Protein AF-A0A960W5L3-F1 (afdb_monomer_lite)

Foldseek 3Di:
DVQLCLQQNDDPVLVPDDDPVVSLVVLVCCCVVQVVVVVPVVDDPVCSQLLLVLLLVLLVQQQHFDDLVVSCVVSVHDSVVSVVSVVVCVVSQQKDWAFADDPDPVVRVVDTTGIAGLTSNNSCSSNVDSPRLVPDPCNVSSVVNVVLNVCCVVVVDNRVDHHYDDPPPPPPDD

Sequence (174 aa):
MLKEYLAFGGLPRVALAKKHQEKIELIDDIYKTYLLQDVRNFIKNQDTVQFNNLLKILSSQIGNMVNSNELSNTTQLSYTKCEEYIYLMEQMYIIKLITPFTTNKRREITKMKKLYFLDIGLRNMIYNSFNDIDIRVDNGSIFENFVFLELLKVLQKPNTIQYYRTKHKRWSGN

Secondary structure (DSSP, 8-state):
-HHHHHHH-S-HHHHH-SSHHHHHHHHHHHIIIIIIHHHHHHS-GGGHHHHHHHHHHHHHTTTSBP-HHHHHHHHT--HHHHHHHHHHHHHTTSEEEEPBP-S-HHHHHHSPPEEEES-HHHHHHHHT----GGG-TTHHHHHHHHHHHHHHHHHS-GGG--B-----------

Radius of gyration: 17.33 Å; chains: 1; bounding box: 35×40×60 Å

pLDDT: mean 89.73, std 11.72, range [39.59, 97.94]

Structure (mmCIF, N/CA/C/O backbone):
data_AF-A0A960W5L3-F1
#
_entry.id   AF-A0A960W5L3-F1
#
loop_
_atom_site.group_PDB
_atom_site.id
_atom_site.type_symbol
_atom_site.label_atom_id
_atom_site.label_alt_id
_atom_site.label_comp_id
_atom_site.label_asym_id
_atom_site.label_entity_id
_atom_site.label_seq_id
_atom_site.pdbx_PDB_ins_code
_atom_site.Cartn_x
_atom_site.Cartn_y
_atom_site.Cartn_z
_atom_site.occupancy
_atom_site.B_iso_or_equiv
_atom_site.auth_seq_id
_atom_site.auth_comp_id
_atom_site.auth_asym_id
_atom_site.auth_atom_id
_atom_site.pdbx_PDB_model_num
ATOM 1 N N . MET A 1 1 ? 11.270 -12.559 -16.253 1.00 79.69 1 MET A N 1
ATOM 2 C CA . MET A 1 1 ? 9.815 -12.748 -16.067 1.00 79.69 1 MET A CA 1
ATOM 3 C C . MET A 1 1 ? 9.370 -12.426 -14.638 1.00 79.69 1 MET A C 1
ATOM 5 O O . MET A 1 1 ? 8.796 -11.365 -14.465 1.00 79.69 1 MET A O 1
ATOM 9 N N . LEU A 1 2 ? 9.679 -13.225 -13.599 1.00 91.88 2 LEU A N 1
ATOM 10 C CA . LEU A 1 2 ? 9.222 -12.900 -12.227 1.00 91.88 2 LEU A CA 1
ATOM 11 C C . LEU A 1 2 ? 9.845 -11.614 -11.658 1.00 91.88 2 LEU A C 1
ATOM 13 O O . LEU A 1 2 ? 9.116 -10.745 -11.205 1.00 91.88 2 LEU A O 1
ATOM 17 N N . LYS A 1 3 ? 11.176 -11.458 -11.713 1.00 92.75 3 LYS A N 1
ATOM 18 C CA . LYS A 1 3 ? 11.864 -10.260 -11.183 1.00 92.75 3 LYS A CA 1
ATOM 19 C C . LYS A 1 3 ? 11.324 -8.957 -11.776 1.00 92.75 3 LYS A C 1
ATOM 21 O O . LYS A 1 3 ? 11.135 -7.978 -11.071 1.00 92.75 3 LYS A O 1
ATOM 26 N N . GLU A 1 4 ? 11.022 -8.994 -13.067 1.00 91.94 4 GLU A N 1
ATOM 27 C CA . GLU A 1 4 ? 10.441 -7.876 -13.800 1.00 91.94 4 GLU A CA 1
ATOM 28 C C . GLU A 1 4 ? 9.019 -7.558 -13.320 1.00 91.94 4 GLU A C 1
ATOM 30 O O . GLU A 1 4 ? 8.708 -6.397 -13.082 1.00 91.94 4 GLU A O 1
ATOM 35 N N . TYR A 1 5 ? 8.188 -8.575 -13.071 1.00 93.00 5 TYR A N 1
ATOM 36 C CA . TYR A 1 5 ? 6.874 -8.385 -12.450 1.00 93.00 5 TYR A CA 1
ATOM 37 C C . TYR A 1 5 ? 6.990 -7.789 -11.036 1.00 93.00 5 TYR A C 1
ATOM 39 O O . TYR A 1 5 ? 6.236 -6.890 -10.676 1.00 93.00 5 TYR A O 1
ATOM 47 N N . LEU A 1 6 ? 7.953 -8.249 -10.229 1.00 95.56 6 LEU A N 1
ATOM 48 C CA . LEU A 1 6 ? 8.192 -7.712 -8.881 1.00 95.56 6 LEU A CA 1
ATOM 49 C C . LEU A 1 6 ? 8.713 -6.262 -8.898 1.00 95.56 6 LEU A C 1
ATOM 51 O O . LEU A 1 6 ? 8.573 -5.549 -7.905 1.00 95.56 6 LEU A O 1
ATOM 55 N N . ALA A 1 7 ? 9.301 -5.813 -10.007 1.00 94.56 7 ALA A N 1
ATOM 56 C CA . ALA A 1 7 ? 9.747 -4.435 -10.182 1.00 94.56 7 ALA A CA 1
ATOM 57 C C . ALA A 1 7 ? 8.642 -3.531 -10.755 1.00 94.56 7 ALA A C 1
ATOM 59 O O . ALA A 1 7 ? 8.422 -2.437 -10.237 1.00 94.56 7 ALA A O 1
ATOM 60 N N . PHE A 1 8 ? 7.930 -3.983 -11.789 1.00 95.06 8 PHE A N 1
ATOM 61 C CA . PHE A 1 8 ? 7.062 -3.130 -12.612 1.00 95.06 8 PHE A CA 1
ATOM 62 C C . PHE A 1 8 ? 5.567 -3.474 -12.538 1.00 95.06 8 PHE A C 1
ATOM 64 O O . PHE A 1 8 ? 4.748 -2.749 -13.096 1.00 95.06 8 PHE A O 1
ATOM 71 N N . GLY A 1 9 ? 5.187 -4.545 -11.842 1.00 92.75 9 GLY A N 1
ATOM 72 C CA . GLY A 1 9 ? 3.797 -4.986 -11.740 1.00 92.75 9 GLY A CA 1
ATOM 73 C C . GLY A 1 9 ? 3.286 -5.714 -12.987 1.00 92.75 9 GLY A C 1
ATOM 74 O O . GLY A 1 9 ? 4.054 -6.183 -13.829 1.00 92.75 9 GLY A O 1
ATOM 75 N N . GLY A 1 10 ? 1.959 -5.849 -13.069 1.00 89.38 10 GLY A N 1
ATOM 76 C CA . GLY A 1 10 ? 1.274 -6.697 -14.055 1.00 89.38 10 GLY A CA 1
ATOM 77 C C . GLY A 1 10 ? 0.473 -5.952 -15.122 1.00 89.38 10 GLY A C 1
ATOM 78 O O . GLY A 1 10 ? -0.232 -6.592 -15.900 1.00 89.38 10 GLY A O 1
ATOM 79 N N . LEU A 1 11 ? 0.536 -4.619 -15.154 1.00 91.12 11 LEU A N 1
ATOM 80 C CA . LEU A 1 11 ? -0.237 -3.804 -16.092 1.00 91.12 11 LEU A CA 1
ATOM 81 C C . LEU A 1 11 ? 0.149 -4.139 -17.546 1.00 91.12 11 LEU A C 1
ATOM 83 O O . LEU A 1 11 ? 1.326 -4.013 -17.887 1.00 91.12 11 LEU A O 1
ATOM 87 N N . PRO A 1 12 ? -0.799 -4.514 -18.434 1.00 91.06 12 PRO A N 1
ATOM 88 C CA . PRO A 1 12 ? -0.468 -5.034 -19.764 1.00 91.06 12 PRO A CA 1
ATOM 89 C C . PRO A 1 12 ? 0.440 -4.111 -20.584 1.00 91.06 12 PRO A C 1
ATOM 91 O O . PRO A 1 12 ? 1.439 -4.558 -21.140 1.00 91.06 12 PRO A O 1
ATOM 94 N N . ARG 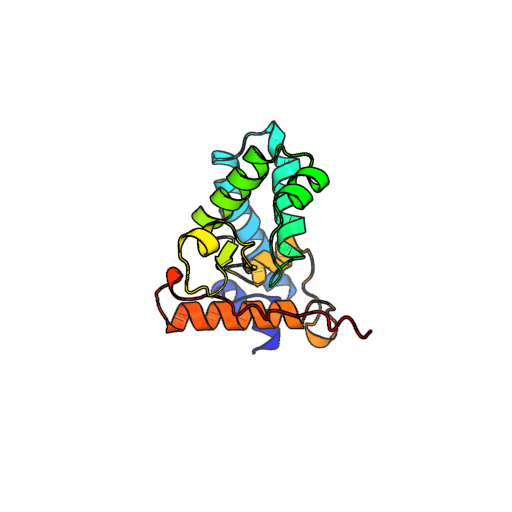A 1 13 ? 0.145 -2.804 -20.607 1.00 91.62 13 ARG A N 1
ATOM 95 C CA . ARG A 1 13 ? 0.941 -1.813 -21.352 1.00 91.62 13 ARG A CA 1
ATOM 96 C C . ARG A 1 13 ? 2.376 -1.702 -20.821 1.00 91.62 13 ARG A C 1
ATOM 98 O O . ARG A 1 13 ? 3.302 -1.557 -21.608 1.00 91.62 13 ARG A O 1
ATOM 105 N N . VAL A 1 14 ? 2.560 -1.835 -19.508 1.00 94.38 14 VAL A N 1
ATOM 106 C CA . VAL A 1 14 ? 3.874 -1.826 -18.844 1.00 94.38 14 VAL A CA 1
ATOM 107 C C . VAL A 1 14 ? 4.617 -3.141 -19.101 1.00 94.38 14 VAL A C 1
ATOM 109 O O . VAL A 1 14 ? 5.806 -3.145 -19.414 1.00 94.38 14 VAL A O 1
ATOM 112 N N . ALA A 1 15 ? 3.928 -4.278 -19.021 1.00 92.88 15 ALA A N 1
ATOM 113 C CA . ALA A 1 15 ? 4.518 -5.589 -19.278 1.00 92.88 15 ALA A CA 1
ATOM 114 C C . ALA A 1 15 ? 5.039 -5.718 -20.722 1.00 92.88 15 ALA A C 1
ATOM 116 O O . ALA A 1 15 ? 6.087 -6.320 -20.939 1.00 92.88 15 ALA A O 1
ATOM 117 N N . LEU A 1 16 ? 4.351 -5.103 -21.691 1.00 93.44 16 LEU A N 1
ATOM 118 C CA . LEU A 1 16 ? 4.719 -5.126 -23.112 1.00 93.44 16 LEU A CA 1
ATOM 119 C C . LEU A 1 16 ? 5.856 -4.161 -23.491 1.00 93.44 16 LEU A C 1
ATOM 121 O O . LEU A 1 16 ? 6.501 -4.363 -24.522 1.00 93.44 16 LEU A O 1
ATOM 125 N N . ALA A 1 17 ? 6.114 -3.126 -22.686 1.00 95.00 17 ALA A N 1
ATOM 126 C CA . ALA A 1 17 ? 7.215 -2.197 -22.927 1.00 95.00 17 ALA A CA 1
ATOM 127 C C . ALA A 1 17 ? 8.571 -2.913 -22.813 1.00 95.00 17 ALA A C 1
ATOM 129 O O . ALA A 1 17 ? 8.766 -3.776 -21.954 1.00 95.00 17 ALA A O 1
ATOM 130 N N . LYS A 1 18 ? 9.528 -2.556 -23.678 1.00 92.62 18 LYS A N 1
ATOM 131 C CA . LYS A 1 18 ? 10.820 -3.266 -23.767 1.00 92.62 18 LYS A CA 1
ATOM 132 C C . LYS A 1 18 ? 11.888 -2.671 -22.858 1.00 92.62 18 LYS A C 1
ATOM 134 O O . LYS A 1 18 ? 12.755 -3.393 -22.378 1.00 92.62 18 LYS A O 1
ATOM 139 N N . LYS A 1 19 ? 11.860 -1.352 -22.652 1.00 95.31 19 LYS A N 1
ATOM 140 C CA . LYS A 1 19 ? 12.871 -0.632 -21.868 1.00 95.31 19 LYS A CA 1
ATOM 141 C C . LYS A 1 19 ? 12.344 -0.345 -20.467 1.00 95.31 19 LYS A C 1
ATOM 143 O O . LYS A 1 19 ? 11.199 0.060 -20.313 1.00 95.31 19 LYS A O 1
ATOM 148 N N . HIS A 1 20 ? 13.195 -0.481 -19.451 1.00 94.25 20 HIS A N 1
ATOM 149 C CA . HIS A 1 20 ? 12.820 -0.156 -18.068 1.00 94.25 20 HIS A CA 1
ATOM 150 C C . HIS A 1 20 ? 12.356 1.297 -17.923 1.00 94.25 20 HIS A C 1
ATOM 152 O O . HIS A 1 20 ? 11.362 1.551 -17.258 1.00 94.25 20 HIS A O 1
ATOM 158 N N . GLN A 1 21 ? 13.022 2.234 -18.600 1.00 95.81 21 GLN A N 1
ATOM 159 C CA . GLN A 1 21 ? 12.646 3.647 -18.564 1.00 95.81 21 GLN A CA 1
ATOM 160 C C . GLN A 1 21 ? 11.215 3.884 -19.075 1.00 95.81 21 GLN A C 1
ATOM 162 O O . GLN A 1 21 ? 10.429 4.556 -18.421 1.00 95.81 21 GLN A O 1
ATOM 167 N N . GLU A 1 22 ? 10.849 3.241 -20.186 1.00 96.38 22 GLU A N 1
ATOM 168 C CA . GLU A 1 22 ? 9.494 3.299 -20.746 1.00 96.38 22 G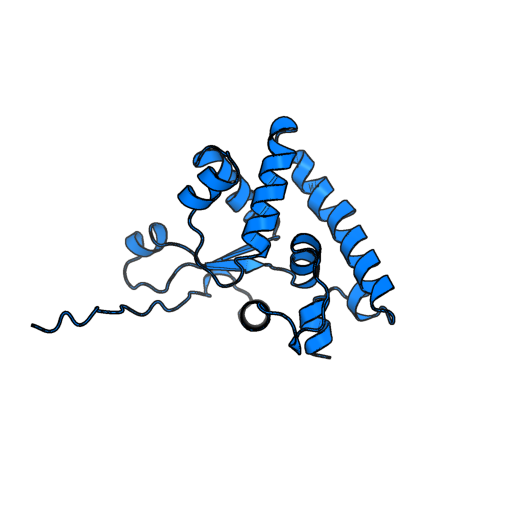LU A CA 1
ATOM 169 C C . GLU A 1 22 ? 8.461 2.694 -19.780 1.00 96.38 22 GLU A C 1
ATOM 171 O O . GLU A 1 22 ? 7.376 3.239 -19.606 1.00 96.38 22 GLU A O 1
ATOM 176 N N . LYS A 1 23 ? 8.799 1.594 -19.089 1.00 96.75 23 LYS A N 1
ATOM 177 C CA . LYS A 1 23 ? 7.934 1.013 -18.044 1.00 96.75 23 LYS A CA 1
ATOM 178 C C . LYS A 1 23 ? 7.679 2.003 -16.909 1.00 96.75 23 LYS A C 1
ATOM 180 O O . LYS A 1 23 ? 6.540 2.142 -16.481 1.00 96.75 23 LYS A O 1
ATOM 185 N N . ILE A 1 24 ? 8.728 2.672 -16.430 1.00 96.69 24 ILE A N 1
ATOM 186 C CA . ILE A 1 24 ? 8.645 3.661 -15.347 1.00 96.69 24 ILE A CA 1
ATOM 187 C C . ILE A 1 24 ? 7.760 4.835 -15.771 1.00 96.69 24 ILE A C 1
ATOM 189 O O . ILE A 1 24 ? 6.854 5.194 -15.027 1.00 96.69 24 ILE A O 1
ATOM 193 N N . GLU A 1 25 ? 7.964 5.378 -16.971 1.00 96.81 25 GLU A N 1
ATOM 194 C CA . GLU A 1 25 ? 7.148 6.469 -17.527 1.00 96.81 25 GLU A CA 1
ATOM 195 C C . GLU A 1 25 ? 5.671 6.079 -17.632 1.00 96.81 25 GLU A C 1
ATOM 197 O O . GLU A 1 25 ? 4.799 6.810 -17.172 1.00 96.81 25 GLU A O 1
ATOM 202 N N . LEU A 1 26 ? 5.378 4.877 -18.137 1.00 96.50 26 LEU A N 1
ATOM 203 C CA . LEU A 1 26 ? 4.007 4.374 -18.218 1.00 96.50 26 LEU A CA 1
ATOM 204 C C . LEU A 1 26 ? 3.348 4.222 -16.843 1.00 96.50 26 LEU A C 1
ATOM 206 O O . LEU A 1 26 ? 2.164 4.521 -16.695 1.00 96.50 26 LEU A O 1
ATOM 210 N N . ILE A 1 27 ? 4.082 3.737 -15.839 1.00 96.56 27 ILE A N 1
ATOM 211 C CA . ILE A 1 27 ? 3.565 3.630 -14.469 1.00 96.56 27 ILE A CA 1
ATOM 212 C C . ILE A 1 27 ? 3.336 5.028 -13.876 1.00 96.56 27 ILE A C 1
ATOM 214 O O . ILE A 1 27 ? 2.342 5.227 -13.180 1.00 96.56 27 ILE A O 1
ATOM 218 N N . ASP A 1 28 ? 4.225 5.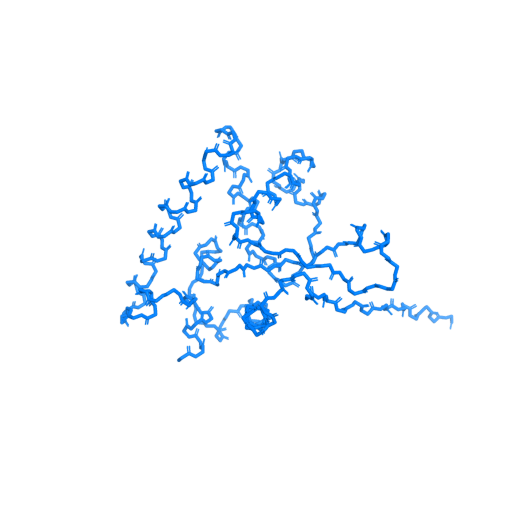987 -14.143 1.00 95.75 28 ASP A N 1
ATOM 219 C CA . ASP A 1 28 ? 4.128 7.361 -13.636 1.00 95.75 28 ASP A CA 1
ATOM 220 C C . ASP A 1 28 ? 2.913 8.081 -14.230 1.00 95.75 28 ASP A C 1
ATOM 222 O O . ASP A 1 28 ? 2.143 8.703 -13.498 1.00 95.75 28 ASP A O 1
ATOM 226 N N . ASP A 1 29 ? 2.673 7.910 -15.531 1.00 94.38 29 ASP A N 1
ATOM 227 C CA . ASP A 1 29 ? 1.468 8.398 -16.202 1.00 94.38 29 ASP A CA 1
ATOM 228 C C . ASP A 1 29 ? 0.204 7.814 -15.558 1.00 94.38 29 ASP A C 1
ATOM 230 O O . ASP A 1 29 ? -0.716 8.551 -15.207 1.00 94.38 29 ASP A O 1
ATOM 234 N N . ILE A 1 30 ? 0.164 6.497 -15.324 1.00 92.31 30 ILE A N 1
ATOM 235 C CA . ILE A 1 30 ? -0.981 5.847 -14.666 1.00 92.31 30 ILE A CA 1
ATOM 236 C C . ILE A 1 30 ? -1.162 6.389 -13.244 1.00 92.31 30 ILE A C 1
ATOM 238 O O . ILE A 1 30 ? -2.275 6.730 -12.845 1.00 92.31 30 ILE A O 1
ATOM 242 N N . TYR A 1 31 ? -0.080 6.524 -12.480 1.00 91.50 31 TYR A N 1
ATOM 243 C CA . TYR A 1 31 ? -0.115 7.089 -11.135 1.00 91.50 31 TYR A CA 1
ATOM 244 C C . TYR A 1 31 ? -0.658 8.529 -11.126 1.00 91.50 31 TYR A C 1
ATOM 246 O O . TYR A 1 31 ? -1.512 8.865 -10.303 1.00 91.50 31 TYR A O 1
ATOM 254 N N . LYS A 1 32 ? -0.224 9.381 -12.060 1.00 90.62 32 LYS A N 1
ATOM 255 C CA . LYS A 1 32 ? -0.660 10.782 -12.148 1.00 90.62 32 LYS A CA 1
ATOM 256 C C . LYS A 1 32 ? -2.096 10.931 -12.643 1.00 90.62 32 LYS A C 1
ATOM 258 O O . LYS A 1 32 ? -2.853 11.705 -12.059 1.00 90.62 32 LYS A O 1
ATOM 263 N N . THR A 1 33 ? -2.460 10.222 -13.708 1.00 86.69 33 THR A N 1
ATOM 264 C CA . THR A 1 33 ? -3.749 10.391 -14.392 1.00 86.69 33 THR A CA 1
ATOM 265 C C . THR A 1 33 ? -4.884 9.650 -13.700 1.00 86.69 33 THR A C 1
ATOM 267 O O . THR A 1 33 ? -5.995 10.158 -13.674 1.00 86.69 33 THR A O 1
ATOM 270 N N . TYR A 1 34 ? -4.629 8.470 -13.136 1.00 79.38 34 TYR A N 1
ATOM 271 C CA . TYR A 1 34 ? -5.665 7.699 -12.450 1.00 79.38 34 TYR A CA 1
ATOM 272 C C . TYR A 1 34 ? -5.653 8.006 -10.954 1.00 79.38 34 TYR A C 1
ATOM 274 O O . TYR A 1 34 ? -6.598 8.560 -10.405 1.00 79.38 34 TYR A O 1
ATOM 282 N N . LEU A 1 35 ? -4.536 7.722 -10.283 1.00 82.00 35 LEU A N 1
ATOM 283 C CA . LEU A 1 35 ? -4.520 7.706 -8.824 1.00 82.00 35 LEU A CA 1
ATOM 284 C C . LEU A 1 35 ? -4.553 9.114 -8.220 1.00 82.00 35 LEU A C 1
ATOM 286 O O . LEU A 1 35 ? -5.409 9.408 -7.392 1.00 82.00 35 LEU A O 1
ATOM 290 N N . LEU A 1 36 ? -3.651 10.006 -8.638 1.00 84.69 36 LEU A N 1
ATOM 291 C CA . LEU A 1 36 ? -3.606 11.360 -8.079 1.00 84.69 36 LEU A CA 1
ATOM 292 C C . LEU A 1 36 ? -4.821 12.200 -8.470 1.00 84.69 36 LEU A C 1
ATOM 294 O O . LEU A 1 36 ? -5.290 12.998 -7.657 1.00 84.69 36 LEU A O 1
ATOM 298 N N . GLN A 1 37 ? -5.318 12.052 -9.696 1.00 85.62 37 GLN A N 1
ATOM 299 C CA . GLN A 1 37 ? -6.483 12.802 -10.152 1.00 85.62 37 GLN A CA 1
ATOM 300 C C . GLN A 1 37 ? -7.756 12.362 -9.426 1.00 85.62 37 GLN A C 1
ATOM 302 O O . GLN A 1 37 ? -8.488 13.225 -8.943 1.00 85.62 37 GLN A O 1
ATOM 307 N N . ASP A 1 38 ? -7.984 11.055 -9.277 1.00 84.31 38 ASP A N 1
ATOM 308 C CA . ASP A 1 38 ? -9.169 10.558 -8.581 1.00 84.31 38 ASP A CA 1
ATOM 309 C C . ASP A 1 38 ? -9.124 10.911 -7.094 1.00 84.31 38 ASP A C 1
ATOM 311 O O . ASP A 1 38 ? -10.110 11.408 -6.551 1.00 84.31 38 ASP A O 1
ATOM 315 N N . VAL A 1 39 ? -7.965 10.749 -6.440 1.00 86.62 39 VAL A N 1
ATOM 316 C CA . VAL A 1 39 ? -7.801 11.048 -5.008 1.00 86.62 39 VAL A CA 1
ATOM 317 C C . VAL A 1 39 ? -8.142 12.508 -4.716 1.00 86.62 39 VAL A C 1
ATOM 319 O O . VAL A 1 39 ? -8.818 12.784 -3.726 1.00 86.62 39 VAL A O 1
ATOM 322 N N . ARG A 1 40 ? -7.711 13.445 -5.575 1.00 86.44 40 ARG A N 1
ATOM 323 C CA . ARG A 1 40 ? -7.948 14.892 -5.405 1.00 86.44 40 ARG A CA 1
ATOM 324 C C . ARG A 1 40 ? -9.423 15.258 -5.270 1.00 86.44 40 ARG A C 1
ATOM 326 O O . ARG A 1 40 ? -9.719 16.255 -4.625 1.00 86.44 40 ARG A O 1
ATOM 333 N N . ASN A 1 41 ? -10.330 14.462 -5.831 1.00 86.88 41 ASN A N 1
ATOM 334 C CA . ASN A 1 41 ? -11.767 14.702 -5.706 1.00 86.88 41 ASN A CA 1
ATOM 335 C C . ASN A 1 41 ? -12.317 14.326 -4.319 1.00 86.88 41 ASN A C 1
ATOM 337 O O . ASN A 1 41 ? -13.372 14.820 -3.928 1.00 86.88 41 ASN A O 1
ATOM 341 N N . PHE A 1 42 ? -11.614 13.469 -3.574 1.00 87.25 42 PHE A N 1
ATOM 342 C CA . PHE A 1 42 ? -12.041 12.959 -2.268 1.00 87.25 42 PHE A CA 1
ATOM 343 C C . PHE A 1 42 ? -11.264 13.559 -1.093 1.00 87.25 42 PHE A C 1
ATOM 345 O O . PHE A 1 42 ? -11.757 13.547 0.034 1.00 87.25 42 PHE A O 1
ATOM 352 N N . ILE A 1 43 ? -10.063 14.094 -1.329 1.00 90.06 43 ILE A N 1
ATOM 353 C CA . ILE A 1 43 ? -9.253 14.727 -0.284 1.00 90.06 43 ILE A CA 1
ATOM 354 C C . ILE A 1 43 ? -9.456 16.240 -0.255 1.00 90.06 43 ILE A C 1
ATOM 356 O O . ILE A 1 43 ? -9.622 16.901 -1.278 1.00 90.06 43 ILE A O 1
ATOM 360 N N . LYS A 1 44 ? -9.378 16.830 0.939 1.00 85.94 44 LYS A N 1
ATOM 361 C CA . LYS A 1 44 ? -9.352 18.291 1.067 1.00 85.94 44 LYS A CA 1
ATOM 362 C C . LYS A 1 44 ? -8.011 18.809 0.559 1.00 85.94 44 LYS A C 1
ATOM 364 O O . LYS A 1 44 ? -6.973 18.295 0.965 1.00 85.94 44 LYS A O 1
ATOM 369 N N . ASN A 1 45 ? -8.016 19.886 -0.228 1.00 85.75 45 ASN A N 1
ATOM 370 C CA . ASN A 1 45 ? -6.791 20.479 -0.789 1.00 85.75 45 ASN A CA 1
ATOM 371 C C . ASN A 1 45 ? -5.683 20.693 0.260 1.00 85.75 45 ASN A C 1
ATOM 373 O O . ASN A 1 45 ? -4.523 20.369 0.009 1.00 85.75 45 ASN A O 1
ATOM 377 N N . GLN A 1 46 ? -6.049 21.166 1.454 1.00 87.94 46 GLN A N 1
ATOM 378 C CA . GLN A 1 46 ? -5.132 21.412 2.575 1.00 87.94 46 GLN A CA 1
ATOM 379 C C . GLN A 1 46 ? -4.460 20.153 3.154 1.00 87.94 46 GLN A C 1
ATOM 381 O O . GLN A 1 46 ? -3.436 20.274 3.817 1.00 87.94 46 GLN A O 1
ATOM 386 N N . ASP A 1 47 ? -5.024 18.966 2.914 1.00 91.44 47 ASP A N 1
ATOM 387 C CA . ASP A 1 47 ? -4.531 17.691 3.444 1.00 91.44 47 ASP A CA 1
ATOM 388 C C . ASP A 1 47 ? -3.696 16.905 2.406 1.00 91.44 47 ASP A C 1
ATOM 390 O O . ASP A 1 47 ? -3.219 15.806 2.692 1.00 91.44 47 ASP A O 1
ATOM 394 N N . THR A 1 48 ? -3.503 17.446 1.195 1.00 91.88 48 THR A N 1
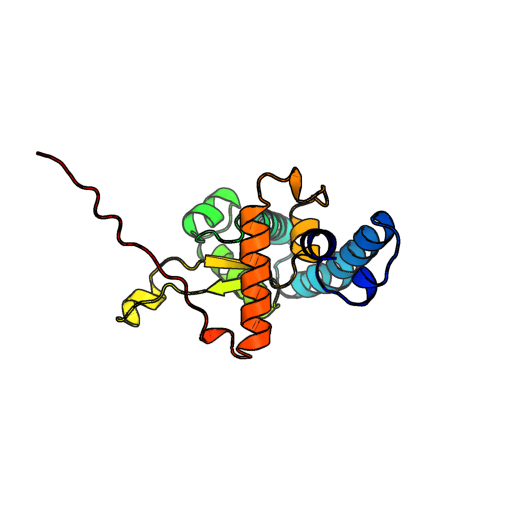ATOM 395 C CA . THR A 1 48 ? -2.821 16.760 0.077 1.00 91.88 48 THR A CA 1
ATOM 396 C C . THR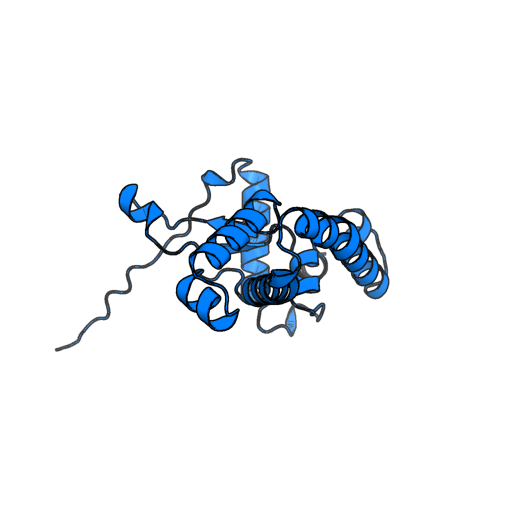 A 1 48 ? -1.417 16.291 0.434 1.00 91.88 48 THR A C 1
ATOM 398 O O . THR A 1 48 ? -1.021 15.175 0.100 1.00 91.88 48 THR A O 1
ATOM 401 N N . VAL A 1 49 ? -0.654 17.127 1.138 1.00 93.56 49 VAL A N 1
ATOM 402 C CA . VAL A 1 49 ? 0.717 16.791 1.542 1.00 93.56 49 VAL A CA 1
ATOM 403 C C . VAL A 1 49 ? 0.708 15.624 2.530 1.00 93.56 49 VAL A C 1
ATOM 405 O O . VAL A 1 49 ? 1.461 14.666 2.373 1.00 93.56 49 VAL A O 1
ATOM 408 N N . GLN A 1 50 ? -0.181 15.670 3.519 1.00 96.12 50 GLN A N 1
ATOM 409 C CA . GLN A 1 50 ? -0.308 14.655 4.556 1.00 96.12 50 GLN A CA 1
ATOM 410 C C . GLN A 1 50 ? -0.817 13.328 3.986 1.00 96.12 50 GLN A C 1
ATOM 412 O O . GLN A 1 50 ? -0.310 12.275 4.368 1.00 96.12 50 GLN A O 1
ATOM 417 N N . PHE A 1 51 ? -1.757 13.366 3.036 1.00 95.44 51 PHE A N 1
ATOM 418 C CA . PHE A 1 51 ? -2.207 12.180 2.306 1.00 95.44 51 PHE A CA 1
ATOM 419 C C . PHE A 1 51 ? -1.056 11.532 1.529 1.00 95.44 51 PHE A C 1
ATOM 421 O O . PHE A 1 51 ? -0.834 10.327 1.642 1.00 95.44 51 PHE A O 1
ATOM 428 N N . ASN A 1 52 ? -0.278 12.323 0.784 1.00 94.06 52 ASN A N 1
ATOM 429 C CA . ASN A 1 52 ? 0.869 11.808 0.033 1.00 94.06 52 ASN A CA 1
ATOM 430 C C . ASN A 1 52 ? 1.936 11.212 0.963 1.00 94.06 52 ASN A C 1
ATOM 432 O O . ASN A 1 52 ? 2.499 10.159 0.663 1.00 94.06 52 ASN A O 1
ATOM 436 N N . ASN A 1 53 ? 2.182 11.838 2.118 1.00 96.25 53 ASN A N 1
ATOM 437 C CA . ASN A 1 53 ? 3.079 11.299 3.140 1.00 96.25 53 ASN A CA 1
ATOM 438 C C . ASN A 1 53 ? 2.561 9.970 3.703 1.00 96.25 53 ASN A C 1
ATOM 440 O O . ASN A 1 53 ? 3.338 9.025 3.835 1.00 96.25 53 ASN A O 1
ATOM 444 N N . LEU A 1 54 ? 1.259 9.872 3.982 1.00 97.56 54 LEU A N 1
ATOM 445 C CA . LEU A 1 54 ? 0.619 8.635 4.429 1.00 97.56 54 LEU A CA 1
ATOM 446 C C . LEU A 1 54 ? 0.785 7.523 3.390 1.00 97.56 54 LEU A C 1
ATOM 448 O O . LEU A 1 54 ? 1.255 6.439 3.726 1.00 97.56 54 LEU A O 1
ATOM 452 N N . LEU A 1 55 ? 0.479 7.807 2.122 1.00 96.25 55 LEU A N 1
ATOM 453 C CA . LEU A 1 55 ? 0.625 6.862 1.015 1.00 96.25 55 LEU A CA 1
ATOM 454 C C . LEU A 1 55 ? 2.079 6.383 0.867 1.00 96.25 55 LEU A C 1
ATOM 456 O O . LEU A 1 55 ? 2.334 5.188 0.701 1.00 96.25 55 LEU A O 1
ATOM 460 N N . LYS A 1 56 ? 3.044 7.301 1.000 1.00 96.81 56 LYS A N 1
ATOM 461 C CA . LYS A 1 56 ? 4.476 6.986 0.967 1.00 96.81 56 LYS A CA 1
ATOM 462 C C . LYS A 1 56 ? 4.896 6.090 2.132 1.00 96.81 56 LYS A C 1
ATOM 464 O O . LYS A 1 56 ? 5.584 5.096 1.903 1.00 96.81 56 LYS A O 1
ATOM 469 N N . ILE A 1 57 ? 4.463 6.381 3.359 1.00 97.81 57 ILE A N 1
ATOM 470 C CA . ILE A 1 57 ? 4.771 5.540 4.527 1.00 97.81 57 ILE A CA 1
ATOM 471 C C . ILE A 1 57 ? 4.161 4.146 4.355 1.00 97.81 57 ILE A C 1
ATOM 473 O O . ILE A 1 57 ? 4.870 3.150 4.495 1.00 97.81 57 ILE A O 1
ATOM 477 N N . LEU A 1 58 ? 2.889 4.063 3.960 1.00 97.88 58 LEU A N 1
ATOM 478 C CA . LEU A 1 58 ? 2.209 2.797 3.677 1.00 97.88 58 LEU A CA 1
ATOM 479 C C . LEU A 1 58 ? 2.948 1.980 2.607 1.00 97.88 58 LEU A C 1
ATOM 481 O O . LEU A 1 58 ? 3.133 0.777 2.780 1.00 97.88 58 LEU A O 1
ATOM 485 N N . SER A 1 59 ? 3.457 2.618 1.546 1.00 97.38 59 SER A N 1
ATOM 486 C CA . SER A 1 59 ? 4.259 1.923 0.528 1.00 97.38 59 SER A CA 1
ATOM 487 C C . SER A 1 59 ? 5.500 1.249 1.123 1.00 97.38 59 SER A C 1
ATOM 489 O O . SER A 1 59 ? 5.866 0.154 0.703 1.00 97.38 59 SER A O 1
ATOM 491 N N . SER A 1 60 ? 6.117 1.830 2.154 1.00 96.44 60 SER A N 1
ATOM 492 C CA . SER A 1 60 ? 7.276 1.235 2.833 1.00 96.44 60 SER A CA 1
ATOM 493 C C . SER A 1 60 ? 6.919 0.091 3.794 1.00 96.44 60 SER A C 1
ATOM 495 O O . SER A 1 60 ? 7.796 -0.677 4.177 1.00 96.44 60 SER A O 1
ATOM 497 N N . GLN A 1 61 ? 5.641 -0.059 4.157 1.00 95.50 61 GLN A N 1
ATOM 498 C CA . GLN A 1 61 ? 5.155 -1.001 5.171 1.00 95.50 61 GLN A CA 1
ATOM 499 C C . GLN A 1 61 ? 4.328 -2.164 4.588 1.00 95.50 61 GLN A C 1
ATOM 501 O O . GLN A 1 61 ? 3.533 -2.782 5.298 1.00 95.50 61 GLN A O 1
ATOM 506 N N . ILE A 1 62 ? 4.505 -2.501 3.307 1.00 97.12 62 ILE A N 1
ATOM 507 C CA . ILE A 1 62 ? 3.828 -3.660 2.706 1.00 97.12 62 ILE A CA 1
ATOM 508 C C . ILE A 1 62 ? 4.160 -4.963 3.447 1.00 97.12 62 ILE A C 1
ATOM 510 O O . ILE A 1 62 ? 5.294 -5.186 3.868 1.00 97.12 62 ILE A O 1
ATOM 514 N N . GLY A 1 63 ? 3.152 -5.810 3.651 1.00 94.88 63 GLY A N 1
ATOM 515 C CA . GLY A 1 63 ? 3.250 -7.042 4.440 1.00 94.88 63 GLY A CA 1
ATOM 516 C C . GLY A 1 63 ? 3.255 -6.835 5.961 1.00 94.88 63 GLY A C 1
ATOM 517 O O . GLY A 1 63 ? 3.125 -7.812 6.706 1.00 94.88 63 GLY A O 1
ATOM 518 N N . ASN A 1 64 ? 3.344 -5.591 6.448 1.00 95.94 64 ASN A N 1
ATOM 519 C CA . ASN A 1 64 ? 3.372 -5.272 7.876 1.00 95.94 64 ASN A CA 1
ATOM 520 C C . ASN A 1 64 ? 1.993 -4.891 8.424 1.00 95.94 64 ASN A C 1
ATOM 522 O O . ASN A 1 64 ? 1.042 -4.618 7.688 1.00 95.94 64 ASN A O 1
ATOM 526 N N . MET A 1 65 ? 1.882 -4.914 9.755 1.00 95.44 65 MET A N 1
ATOM 527 C CA . MET A 1 65 ? 0.686 -4.459 10.460 1.00 95.44 65 MET A CA 1
ATOM 528 C C . MET A 1 65 ? 0.597 -2.934 10.441 1.00 95.44 65 MET A C 1
ATOM 530 O O . MET A 1 65 ? 1.586 -2.256 10.702 1.00 95.44 65 MET A O 1
ATOM 534 N N . VAL A 1 66 ? -0.605 -2.416 10.202 1.00 95.12 66 VAL A N 1
ATOM 535 C CA . VAL A 1 66 ? -0.885 -0.978 10.210 1.00 95.12 66 VAL A CA 1
ATOM 536 C C . VAL A 1 66 ? -1.323 -0.538 11.599 1.00 95.12 66 VAL A C 1
ATOM 538 O O . VAL A 1 66 ? -2.267 -1.094 12.169 1.00 95.12 66 VAL A O 1
ATOM 541 N N . ASN A 1 67 ? -0.639 0.477 12.127 1.00 95.38 67 ASN A N 1
ATOM 542 C CA . ASN A 1 67 ? -0.999 1.154 13.364 1.00 95.38 67 ASN A CA 1
ATOM 543 C C . ASN A 1 67 ? -1.349 2.614 13.074 1.00 95.38 67 ASN A C 1
ATOM 545 O O . ASN A 1 67 ? -0.476 3.469 12.947 1.00 95.38 67 ASN A O 1
ATOM 549 N N . SER A 1 68 ? -2.639 2.912 13.013 1.00 95.31 68 SER A N 1
ATOM 550 C CA . SER A 1 68 ? -3.123 4.234 12.615 1.00 95.31 68 SER A CA 1
ATOM 551 C C . SER A 1 68 ? -2.804 5.333 13.626 1.00 95.31 68 SER A C 1
ATOM 553 O O . SER A 1 68 ? -2.720 6.488 13.234 1.00 95.31 68 SER A O 1
ATOM 555 N N . ASN A 1 69 ? -2.553 4.995 14.899 1.00 95.81 69 ASN A N 1
ATOM 556 C CA . ASN A 1 69 ? -2.055 5.968 15.881 1.00 95.81 69 ASN A CA 1
ATOM 557 C C . ASN A 1 69 ? -0.609 6.386 15.584 1.00 95.81 69 ASN A C 1
ATOM 559 O O . ASN A 1 69 ? -0.239 7.545 15.746 1.00 95.81 69 ASN A O 1
ATOM 563 N N . GLU A 1 70 ? 0.228 5.435 15.167 1.00 96.38 70 GLU A N 1
ATOM 564 C CA . GLU A 1 70 ? 1.603 5.728 14.762 1.00 96.38 70 GLU A CA 1
ATOM 565 C C . GLU A 1 70 ? 1.601 6.566 13.484 1.00 96.38 70 GLU A C 1
ATOM 567 O O . GLU A 1 70 ? 2.198 7.640 13.449 1.00 96.38 70 GLU A O 1
ATOM 572 N N . LEU A 1 71 ? 0.837 6.128 12.478 1.00 97.25 71 LEU A N 1
ATOM 573 C CA . LEU A 1 71 ? 0.711 6.836 11.208 1.00 97.25 71 LEU A CA 1
ATOM 574 C C . LEU A 1 71 ? 0.171 8.254 11.394 1.00 97.25 71 LEU A C 1
ATOM 576 O O . LEU A 1 71 ? 0.750 9.183 10.840 1.00 97.25 71 LEU A O 1
ATOM 580 N N . SER A 1 72 ? -0.872 8.442 12.211 1.00 97.06 72 SER A N 1
ATOM 581 C CA . SER A 1 72 ? -1.441 9.765 12.483 1.00 97.06 72 SER A CA 1
ATOM 582 C C . SER A 1 72 ? -0.400 10.724 13.063 1.00 97.06 72 SER A C 1
ATOM 584 O O . SER A 1 72 ? -0.313 11.873 12.631 1.00 97.06 72 SER A O 1
ATOM 586 N N . ASN A 1 73 ? 0.440 10.235 13.982 1.00 96.25 73 ASN A N 1
ATOM 587 C CA . ASN A 1 73 ? 1.516 11.025 14.577 1.00 96.25 73 ASN A CA 1
ATOM 588 C C . ASN A 1 73 ? 2.598 11.373 13.547 1.00 96.25 73 ASN A C 1
ATOM 590 O O . ASN A 1 73 ? 3.017 12.526 13.470 1.00 96.25 73 ASN A O 1
ATOM 594 N N . THR A 1 74 ? 3.027 10.408 12.728 1.00 96.12 74 THR A N 1
ATOM 595 C CA . THR A 1 74 ? 4.067 10.632 11.713 1.00 96.12 74 THR A CA 1
ATOM 596 C C . THR A 1 74 ? 3.602 11.570 10.598 1.00 96.12 74 THR A C 1
ATOM 598 O O . THR A 1 74 ? 4.378 12.405 10.137 1.00 96.12 74 THR A O 1
ATOM 601 N N . THR A 1 75 ? 2.344 11.470 10.161 1.00 95.94 75 THR A N 1
ATOM 602 C CA . THR A 1 75 ? 1.802 12.289 9.063 1.00 95.94 75 THR A CA 1
ATOM 603 C C . THR A 1 75 ? 1.157 13.587 9.532 1.00 95.94 75 THR A C 1
ATOM 605 O O . THR A 1 75 ? 0.684 14.351 8.692 1.00 95.94 75 THR A O 1
ATOM 608 N N . GLN A 1 76 ? 1.088 13.822 10.848 1.00 95.56 76 GLN A N 1
ATOM 609 C CA . GLN A 1 76 ? 0.386 14.955 11.467 1.00 95.56 76 GLN A CA 1
ATOM 610 C C . GLN A 1 76 ? -1.099 15.039 11.072 1.00 95.56 76 GLN A C 1
ATOM 612 O O . GLN A 1 76 ? -1.691 16.116 10.995 1.00 95.56 76 GLN A O 1
ATOM 617 N N . LEU A 1 77 ? -1.718 13.886 10.813 1.00 95.94 77 LEU A N 1
ATOM 618 C CA . LEU A 1 77 ? -3.163 13.790 10.629 1.00 95.94 77 LEU A CA 1
ATOM 619 C C . LEU A 1 77 ? -3.801 13.530 11.989 1.00 95.94 77 LEU A C 1
ATOM 621 O O . LEU A 1 77 ? -3.243 12.823 12.820 1.00 95.94 77 LEU A O 1
ATOM 625 N N . SER A 1 78 ? -5.017 14.025 12.212 1.00 96.81 78 SER A N 1
ATOM 626 C CA . SER A 1 78 ? -5.839 13.477 13.296 1.00 96.81 78 SER A CA 1
ATOM 627 C C . SER A 1 78 ? -6.069 11.980 13.052 1.00 96.81 78 SER A C 1
ATOM 629 O O . SER A 1 78 ? -6.225 11.588 11.892 1.00 96.81 78 SER A O 1
ATOM 631 N N . TYR A 1 79 ? -6.190 11.177 14.110 1.00 96.44 79 TYR A N 1
ATOM 632 C CA . TYR A 1 79 ? -6.474 9.740 14.003 1.00 96.44 79 TYR A CA 1
ATOM 633 C C . TYR A 1 79 ? -7.642 9.432 13.049 1.00 96.44 79 TYR A C 1
ATOM 635 O O . TYR A 1 79 ? -7.498 8.622 12.139 1.00 96.44 79 TYR A O 1
ATOM 643 N N . THR A 1 80 ? -8.758 10.158 13.183 1.00 96.56 80 THR A N 1
ATOM 644 C CA . THR A 1 80 ? -9.948 9.986 12.333 1.00 96.56 80 THR A CA 1
ATOM 645 C C . THR A 1 80 ? -9.648 10.197 10.850 1.00 96.56 80 THR A C 1
ATOM 647 O O . THR A 1 80 ? -10.033 9.368 10.036 1.00 96.56 80 THR A O 1
ATOM 650 N N . LYS A 1 81 ? -8.914 11.260 10.491 1.00 96.00 81 LYS A N 1
ATOM 651 C CA . LYS A 1 81 ? -8.499 11.506 9.098 1.00 96.00 81 LYS A CA 1
ATOM 652 C C . LYS A 1 81 ? -7.542 10.437 8.573 1.00 96.00 81 LYS A C 1
ATOM 654 O O . LYS A 1 81 ? -7.596 10.095 7.399 1.00 96.00 81 LYS A O 1
ATOM 659 N N . CYS A 1 82 ? -6.645 9.930 9.420 1.00 97.00 82 CYS A N 1
ATOM 660 C CA . CYS A 1 82 ? -5.739 8.851 9.034 1.00 97.00 82 CYS A CA 1
ATOM 661 C C . CYS A 1 82 ? -6.534 7.590 8.660 1.00 97.00 82 CYS A C 1
ATOM 663 O O . CYS A 1 82 ? -6.342 7.054 7.571 1.00 97.00 82 CYS A O 1
ATOM 665 N N . GLU A 1 83 ? -7.485 7.183 9.506 1.00 96.62 83 GLU A N 1
ATOM 666 C CA . GLU A 1 83 ? -8.400 6.070 9.221 1.00 96.62 83 GLU A CA 1
ATOM 667 C C . GLU A 1 83 ? -9.257 6.322 7.972 1.00 96.62 83 GLU A C 1
ATOM 669 O O . GLU A 1 83 ? -9.400 5.430 7.138 1.00 96.62 83 GLU A O 1
ATOM 674 N N . GLU A 1 84 ? -9.788 7.536 7.806 1.00 96.12 84 GLU A N 1
ATOM 675 C CA . GLU A 1 84 ? -10.583 7.930 6.638 1.00 96.12 84 GLU A CA 1
ATOM 676 C C . GLU A 1 84 ? -9.781 7.805 5.337 1.00 96.12 84 GLU A C 1
ATOM 678 O O . GLU A 1 84 ? -10.269 7.237 4.362 1.00 96.12 84 GLU A O 1
ATOM 683 N N . TYR A 1 85 ? -8.529 8.265 5.319 1.00 96.38 85 TYR A N 1
ATOM 684 C CA . TYR A 1 85 ? -7.674 8.176 4.136 1.00 96.38 85 TYR A CA 1
ATOM 685 C C . TYR A 1 85 ? -7.188 6.759 3.851 1.00 96.38 85 TYR A C 1
ATOM 687 O O . TYR A 1 85 ? -7.129 6.372 2.686 1.00 96.38 85 TYR A O 1
ATOM 695 N N . ILE A 1 86 ? -6.913 5.954 4.877 1.00 96.75 86 ILE A N 1
ATOM 696 C CA . ILE A 1 86 ? -6.639 4.523 4.696 1.00 96.75 86 ILE A CA 1
ATOM 697 C C . ILE A 1 86 ? -7.865 3.826 4.090 1.00 96.75 86 ILE A C 1
ATOM 699 O O . ILE A 1 86 ? -7.735 3.058 3.136 1.00 96.75 86 ILE A O 1
ATOM 703 N N . TYR A 1 87 ? -9.060 4.118 4.607 1.00 95.75 87 TYR A N 1
ATOM 704 C CA . TYR A 1 87 ? -10.308 3.572 4.082 1.00 95.75 87 TYR A CA 1
ATOM 705 C C . TYR A 1 87 ? -10.552 4.001 2.631 1.00 95.75 87 TYR A C 1
ATOM 707 O O . TYR A 1 87 ? -10.869 3.157 1.793 1.00 95.75 87 TYR A O 1
ATOM 715 N N . LEU A 1 88 ? -10.334 5.279 2.312 1.00 95.25 88 LEU A N 1
ATOM 716 C CA . LEU A 1 88 ? -10.419 5.808 0.953 1.00 95.25 88 LEU A CA 1
ATOM 717 C C . LEU A 1 88 ? -9.479 5.055 0.001 1.00 95.25 88 LEU A C 1
ATOM 719 O O . LEU A 1 88 ? -9.921 4.591 -1.046 1.00 95.25 88 LEU A O 1
ATOM 723 N N . MET A 1 89 ? -8.210 4.862 0.377 1.00 95.56 89 MET A N 1
ATOM 724 C CA . MET A 1 89 ? -7.247 4.109 -0.437 1.00 95.56 89 MET A CA 1
ATOM 725 C C . MET A 1 89 ? -7.687 2.654 -0.673 1.00 95.56 89 MET A C 1
ATOM 727 O O . MET A 1 89 ? -7.427 2.103 -1.744 1.00 95.56 89 MET A O 1
ATOM 731 N N . GLU A 1 90 ? -8.355 2.024 0.300 1.00 94.88 90 GLU A N 1
ATOM 732 C CA . GLU A 1 90 ? -8.929 0.683 0.134 1.00 94.88 90 GLU A CA 1
ATOM 733 C C . GLU A 1 90 ? -10.141 0.689 -0.818 1.00 94.88 90 GLU A C 1
ATOM 735 O O . GLU A 1 90 ? -10.246 -0.198 -1.665 1.00 94.88 90 GLU A O 1
ATOM 740 N N . GLN A 1 91 ? -11.022 1.697 -0.746 1.00 93.31 91 GLN A N 1
ATOM 741 C CA . GLN A 1 91 ? -12.159 1.837 -1.674 1.00 93.31 91 GLN A CA 1
ATOM 742 C C . GLN A 1 91 ? -11.722 2.140 -3.111 1.00 93.31 91 GLN A C 1
ATOM 744 O O . GLN A 1 91 ? -12.372 1.715 -4.062 1.00 93.31 91 GLN A O 1
ATOM 749 N N . MET A 1 92 ? -10.601 2.839 -3.272 1.00 91.81 92 MET A N 1
ATOM 750 C CA . MET A 1 92 ? -10.008 3.160 -4.571 1.00 91.81 92 MET A CA 1
ATOM 751 C C . MET A 1 92 ? -9.158 2.022 -5.156 1.00 91.81 92 MET A C 1
ATOM 753 O O . MET A 1 92 ? -8.510 2.210 -6.183 1.00 91.81 92 MET A O 1
ATOM 757 N N . TYR A 1 93 ? -9.138 0.847 -4.517 1.00 91.81 93 TYR A N 1
ATOM 758 C CA . TYR A 1 93 ? -8.339 -0.307 -4.937 1.00 91.81 93 TYR A CA 1
ATOM 759 C C . TYR A 1 93 ? -6.830 -0.018 -5.035 1.00 91.81 93 TYR A C 1
ATOM 761 O O . TYR A 1 93 ? -6.123 -0.627 -5.834 1.00 91.81 93 TYR A O 1
ATOM 769 N N . ILE A 1 94 ? -6.312 0.880 -4.195 1.00 94.38 94 ILE A N 1
ATOM 770 C CA . ILE A 1 94 ? -4.871 1.159 -4.099 1.00 94.38 94 ILE A CA 1
ATOM 771 C C . ILE A 1 94 ? -4.218 0.136 -3.168 1.00 94.38 94 ILE A C 1
ATOM 773 O O . ILE A 1 94 ? -3.193 -0.476 -3.484 1.00 94.38 94 ILE A O 1
ATOM 777 N N . ILE A 1 95 ? -4.849 -0.067 -2.013 1.00 96.38 95 ILE A N 1
ATOM 778 C CA . ILE A 1 95 ? -4.386 -0.968 -0.963 1.00 96.38 95 ILE A CA 1
ATOM 779 C C . ILE A 1 95 ? -5.474 -1.968 -0.589 1.00 96.38 95 ILE A C 1
ATOM 781 O O . ILE A 1 95 ? -6.654 -1.780 -0.876 1.00 96.38 95 ILE A O 1
ATOM 785 N N . LYS A 1 96 ? -5.074 -3.020 0.115 1.00 95.88 96 LYS A N 1
ATOM 786 C CA . LYS A 1 96 ? -5.973 -3.947 0.785 1.00 95.88 96 LYS A CA 1
ATOM 787 C C . LYS A 1 96 ? -5.492 -4.199 2.204 1.00 95.88 96 LYS A C 1
ATOM 789 O O . LYS A 1 96 ? -4.307 -4.454 2.428 1.00 95.88 96 LYS A O 1
ATOM 794 N N . LEU A 1 97 ? -6.424 -4.164 3.154 1.00 95.31 97 LEU A N 1
ATOM 795 C CA . LEU A 1 97 ? -6.160 -4.547 4.533 1.00 95.31 97 LEU A CA 1
ATOM 796 C C . LEU A 1 97 ? -6.729 -5.938 4.804 1.00 95.31 97 LEU A C 1
ATOM 798 O O . LEU A 1 97 ? -7.913 -6.190 4.577 1.00 95.31 97 LEU A O 1
ATOM 802 N N . ILE A 1 98 ? -5.901 -6.839 5.331 1.00 93.44 98 ILE A N 1
ATOM 803 C CA . ILE A 1 98 ? -6.343 -8.184 5.720 1.00 93.44 98 ILE A CA 1
ATOM 804 C C . ILE A 1 98 ? -6.364 -8.344 7.237 1.00 93.44 98 ILE A C 1
ATOM 806 O O . ILE A 1 98 ? -5.453 -7.915 7.956 1.00 93.44 98 ILE A O 1
ATOM 810 N N . THR A 1 99 ? -7.421 -8.975 7.736 1.00 91.50 99 THR A N 1
ATOM 811 C CA . THR A 1 99 ? -7.594 -9.250 9.160 1.00 91.50 99 THR A CA 1
ATOM 812 C C . THR A 1 99 ? -6.795 -10.487 9.579 1.00 91.50 99 THR A C 1
ATOM 814 O O . THR A 1 99 ? -6.494 -11.365 8.762 1.00 91.50 99 THR A O 1
ATOM 817 N N . PRO A 1 100 ? -6.401 -10.582 10.858 1.00 90.88 100 PRO A N 1
ATOM 818 C CA . PRO A 1 100 ? -5.822 -11.812 11.371 1.00 90.88 100 PRO A CA 1
ATOM 819 C C . PRO A 1 100 ? -6.887 -12.894 11.491 1.00 90.88 100 PRO A C 1
ATOM 821 O O . PRO A 1 100 ? -7.992 -12.634 11.967 1.00 90.88 100 PRO A O 1
ATOM 824 N N . PHE A 1 101 ? -6.502 -14.133 11.207 1.00 87.75 101 PHE A N 1
ATOM 825 C CA . PHE A 1 101 ? -7.326 -15.297 11.492 1.00 87.75 101 PHE A CA 1
ATOM 826 C C . PHE A 1 101 ? -7.631 -15.372 12.997 1.00 87.75 101 PHE A C 1
ATOM 828 O O . PHE A 1 101 ? -6.737 -15.360 13.856 1.00 87.75 101 PHE A O 1
ATOM 835 N N . THR A 1 102 ? -8.916 -15.424 13.340 1.00 83.88 102 THR A N 1
ATOM 836 C CA . THR A 1 102 ? -9.393 -15.520 14.721 1.00 83.88 102 THR A CA 1
ATOM 837 C C . THR A 1 102 ? -10.710 -16.273 14.777 1.00 83.88 102 THR A C 1
ATOM 839 O O . THR A 1 102 ? -11.596 -16.076 13.956 1.00 83.88 102 THR A O 1
ATOM 842 N N . THR A 1 103 ? -10.873 -17.106 15.801 1.00 82.38 103 THR A N 1
ATOM 843 C CA . THR A 1 103 ? -12.140 -17.803 16.059 1.00 82.38 103 THR A CA 1
ATOM 844 C C . THR A 1 103 ? -13.206 -16.875 16.650 1.00 82.38 103 THR A C 1
ATOM 846 O O . THR A 1 103 ? -14.395 -17.167 16.582 1.00 82.38 103 THR A O 1
ATOM 849 N N . ASN A 1 104 ? -12.802 -15.734 17.224 1.00 83.69 104 ASN A N 1
ATOM 850 C CA . ASN A 1 104 ? -13.707 -14.736 17.791 1.00 83.69 104 ASN A CA 1
ATOM 851 C C . ASN A 1 104 ? -13.824 -13.519 16.860 1.00 83.69 104 ASN A C 1
ATOM 853 O O . ASN A 1 104 ? -12.874 -12.738 16.760 1.00 83.69 104 ASN A O 1
ATOM 857 N N . LYS A 1 105 ? -15.011 -13.337 16.263 1.00 78.12 105 LYS A N 1
ATOM 858 C CA . LYS A 1 105 ? -15.324 -12.252 15.316 1.00 78.12 105 LYS A CA 1
ATOM 859 C C . LYS A 1 105 ? -15.167 -10.848 15.910 1.00 78.12 105 LYS A C 1
ATOM 861 O O . LYS A 1 105 ? -14.660 -9.959 15.241 1.00 78.12 105 LYS A O 1
ATOM 866 N N . ARG A 1 106 ? -15.520 -10.623 17.186 1.00 76.75 106 ARG A N 1
ATOM 867 C CA . ARG A 1 106 ? -15.330 -9.298 17.821 1.00 76.75 106 ARG A CA 1
ATOM 868 C C . ARG A 1 106 ? -13.852 -8.936 17.941 1.00 76.75 106 ARG A C 1
ATOM 870 O O . ARG A 1 106 ? -13.483 -7.787 17.741 1.00 76.75 106 ARG A O 1
ATOM 877 N N . ARG A 1 107 ? -13.001 -9.922 18.242 1.00 76.44 107 ARG A N 1
ATOM 878 C CA . ARG A 1 107 ? -11.541 -9.731 18.293 1.00 76.44 107 ARG A CA 1
ATOM 879 C C . ARG A 1 107 ? -10.909 -9.576 16.911 1.00 76.44 107 ARG A C 1
ATOM 881 O O . ARG A 1 107 ? -9.761 -9.163 16.840 1.00 76.44 107 ARG A O 1
ATOM 888 N N . GLU A 1 108 ? -11.602 -9.953 15.842 1.00 76.19 108 GLU A N 1
ATOM 889 C CA . GLU A 1 108 ? -11.122 -9.746 14.473 1.00 76.19 108 GLU A CA 1
ATOM 890 C C . GLU A 1 108 ? -11.084 -8.262 14.134 1.00 76.19 108 GLU A C 1
ATOM 892 O O . GLU A 1 108 ? -10.076 -7.766 13.645 1.00 76.19 108 GLU A O 1
ATOM 897 N N . ILE A 1 109 ? -12.164 -7.564 14.487 1.00 72.69 109 ILE A N 1
ATOM 898 C CA . ILE A 1 109 ? -12.376 -6.147 14.193 1.00 72.69 109 ILE A CA 1
ATOM 899 C C . ILE A 1 109 ? -11.319 -5.276 14.879 1.00 72.69 109 ILE A C 1
ATOM 901 O O . ILE A 1 109 ? -10.835 -4.317 14.292 1.00 72.69 109 ILE A O 1
ATOM 905 N N . THR A 1 110 ? -10.948 -5.612 16.116 1.00 76.69 110 THR A N 1
ATOM 906 C CA . THR A 1 110 ? -10.061 -4.774 16.937 1.00 76.69 110 THR A CA 1
ATOM 907 C C . THR A 1 110 ? -8.575 -5.057 16.748 1.00 76.69 110 THR A C 1
ATOM 909 O O . THR A 1 110 ? -7.739 -4.331 17.285 1.00 76.69 110 THR A O 1
ATOM 912 N N . LYS A 1 111 ? -8.203 -6.124 16.035 1.00 84.25 111 LYS A N 1
ATOM 913 C CA . LYS A 1 111 ? -6.792 -6.450 15.824 1.00 84.25 111 LYS A CA 1
ATOM 914 C C . LYS A 1 111 ? -6.229 -5.699 14.624 1.00 84.25 111 LYS A C 1
ATOM 916 O O . LYS A 1 111 ? -6.893 -5.539 13.607 1.00 84.25 111 LYS A O 1
ATOM 921 N N . MET A 1 112 ? -4.949 -5.341 14.733 1.00 89.75 112 MET A N 1
ATOM 922 C CA . MET A 1 112 ? -4.203 -4.721 13.639 1.00 89.75 112 MET A CA 1
ATOM 923 C C . MET A 1 112 ? -4.278 -5.572 12.368 1.00 89.75 112 MET A C 1
ATOM 925 O O . MET A 1 112 ? -4.058 -6.790 12.399 1.00 89.75 112 MET A O 1
ATOM 929 N N . LYS A 1 113 ? -4.583 -4.908 11.258 1.00 93.56 113 LYS A N 1
ATOM 930 C CA . LYS A 1 113 ? -4.655 -5.503 9.925 1.00 93.56 113 LYS A CA 1
ATOM 931 C C . LYS A 1 113 ? -3.281 -5.442 9.263 1.00 93.56 113 LYS A C 1
ATOM 933 O O . LYS A 1 113 ? -2.502 -4.540 9.565 1.00 93.56 113 LYS A O 1
ATOM 938 N N . LYS A 1 114 ? -2.984 -6.395 8.381 1.00 95.69 114 LYS A N 1
ATOM 939 C CA . LYS A 1 114 ? -1.808 -6.321 7.504 1.00 95.69 114 LYS A CA 1
ATOM 940 C C . LYS A 1 114 ? -2.147 -5.562 6.225 1.00 95.69 114 LYS A C 1
ATOM 942 O O . LYS A 1 114 ? -3.257 -5.706 5.718 1.00 95.69 114 LYS A O 1
ATOM 947 N N . LEU A 1 115 ? -1.187 -4.799 5.720 1.00 97.50 115 LEU A N 1
ATOM 948 C CA . LEU A 1 115 ? -1.308 -3.997 4.507 1.00 97.50 115 LEU A CA 1
ATOM 949 C C . LEU A 1 115 ? -0.686 -4.683 3.297 1.00 97.50 115 LEU A C 1
ATOM 951 O O . LEU A 1 115 ? 0.448 -5.149 3.365 1.00 97.50 115 LEU A O 1
ATOM 955 N N . TYR A 1 116 ? -1.386 -4.620 2.170 1.00 97.94 116 TYR A N 1
ATOM 956 C CA . TYR A 1 116 ? -0.860 -4.969 0.854 1.00 97.94 116 TYR A CA 1
ATOM 957 C C . TYR A 1 116 ? -1.271 -3.918 -0.173 1.00 97.94 116 TYR A C 1
ATOM 959 O O . TYR A 1 116 ? -2.315 -3.286 -0.032 1.00 97.94 116 TYR A O 1
ATOM 967 N N . PHE A 1 117 ? -0.466 -3.740 -1.214 1.00 97.31 117 PHE A N 1
ATOM 968 C CA . PHE A 1 117 ? -0.834 -2.953 -2.388 1.00 97.31 117 PHE A CA 1
ATOM 969 C C . PHE A 1 117 ? -1.437 -3.856 -3.452 1.00 97.31 117 PHE A C 1
ATOM 971 O O . PHE A 1 117 ? -1.005 -4.998 -3.625 1.00 97.31 117 PHE A O 1
ATOM 978 N N . LEU A 1 118 ? -2.417 -3.322 -4.178 1.00 95.12 118 LEU A N 1
ATOM 979 C CA . LEU A 1 118 ? -3.103 -4.055 -5.239 1.00 95.12 118 LEU A CA 1
ATOM 980 C C . LEU A 1 118 ? -2.343 -4.038 -6.578 1.00 95.12 118 LEU A C 1
ATOM 982 O O . LEU A 1 118 ? -2.616 -4.870 -7.438 1.00 95.12 118 LEU A O 1
ATOM 986 N N . ASP A 1 119 ? -1.331 -3.176 -6.713 1.00 95.00 119 ASP A N 1
ATOM 987 C CA . ASP A 1 119 ? -0.371 -3.188 -7.819 1.00 95.00 119 ASP A CA 1
ATOM 988 C C . ASP A 1 119 ? 1.054 -2.867 -7.322 1.00 95.00 119 ASP A C 1
ATOM 990 O O . ASP A 1 119 ? 1.286 -1.870 -6.630 1.00 95.00 119 ASP A O 1
ATOM 994 N N . ILE A 1 120 ? 2.019 -3.729 -7.661 1.00 95.75 120 ILE A N 1
ATOM 995 C CA . ILE A 1 120 ? 3.420 -3.599 -7.219 1.00 95.75 120 ILE A CA 1
ATOM 996 C C . ILE A 1 120 ? 4.148 -2.472 -7.965 1.00 95.75 120 ILE A C 1
ATOM 998 O O . ILE A 1 120 ? 4.982 -1.796 -7.364 1.00 95.75 120 ILE A O 1
ATOM 1002 N N . GLY A 1 121 ? 3.829 -2.239 -9.240 1.00 95.62 121 GLY A N 1
ATOM 1003 C CA . GLY A 1 121 ? 4.421 -1.164 -10.034 1.00 95.62 121 GLY A CA 1
ATOM 1004 C C . GLY A 1 121 ? 4.040 0.205 -9.478 1.00 95.62 121 GLY A C 1
ATOM 1005 O O . GLY A 1 121 ? 4.918 1.024 -9.208 1.00 95.62 121 GLY A O 1
ATOM 1006 N N . LEU A 1 122 ? 2.751 0.418 -9.194 1.00 95.44 122 LEU A N 1
ATOM 1007 C CA . LEU A 1 122 ? 2.259 1.633 -8.536 1.00 95.44 122 LEU A CA 1
ATOM 1008 C C . LEU A 1 122 ? 2.869 1.808 -7.147 1.00 95.44 122 LEU A C 1
ATOM 1010 O O . LEU A 1 122 ? 3.333 2.897 -6.806 1.00 95.44 122 LEU A O 1
ATOM 1014 N N . ARG A 1 123 ? 2.938 0.735 -6.352 1.00 96.56 123 ARG A N 1
ATOM 1015 C CA . ARG A 1 123 ? 3.616 0.771 -5.051 1.00 96.56 123 ARG A CA 1
ATOM 1016 C C . ARG A 1 123 ? 5.073 1.207 -5.191 1.00 96.56 123 ARG A C 1
ATOM 1018 O O . ARG A 1 123 ? 5.536 2.019 -4.397 1.00 96.56 123 ARG A O 1
ATOM 1025 N N . ASN A 1 124 ? 5.801 0.659 -6.162 1.00 96.75 124 ASN A N 1
ATOM 1026 C CA . ASN A 1 124 ? 7.216 0.958 -6.387 1.00 96.75 124 ASN A CA 1
ATOM 1027 C C . ASN A 1 124 ? 7.433 2.383 -6.910 1.00 96.75 124 ASN A C 1
ATOM 1029 O O . ASN A 1 124 ? 8.426 3.007 -6.536 1.00 96.75 124 ASN A O 1
ATOM 1033 N N . MET A 1 125 ? 6.478 2.921 -7.674 1.00 96.31 125 MET A N 1
ATOM 1034 C CA . MET A 1 125 ? 6.445 4.334 -8.057 1.00 96.31 125 MET A CA 1
ATOM 1035 C C . MET A 1 125 ? 6.298 5.241 -6.831 1.00 96.31 125 MET A C 1
ATOM 1037 O O . MET A 1 125 ? 7.095 6.152 -6.634 1.00 96.31 125 MET A O 1
ATOM 1041 N N . ILE A 1 126 ? 5.344 4.939 -5.945 1.00 95.88 126 ILE A N 1
ATOM 1042 C CA . ILE A 1 126 ? 5.114 5.691 -4.698 1.00 95.88 126 ILE A CA 1
ATOM 1043 C C . ILE A 1 126 ? 6.319 5.589 -3.748 1.00 95.88 126 ILE A C 1
ATOM 1045 O O . ILE A 1 126 ? 6.732 6.579 -3.139 1.00 95.88 126 ILE A O 1
ATOM 1049 N N . TYR A 1 127 ?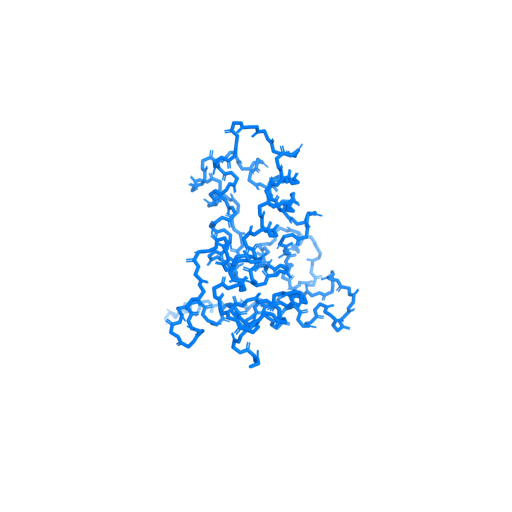 6.895 4.391 -3.624 1.00 96.06 127 TYR A N 1
ATOM 1050 C CA . TYR A 1 127 ? 8.096 4.134 -2.828 1.00 96.06 127 TYR A CA 1
ATOM 1051 C C . TYR A 1 127 ? 9.360 4.748 -3.461 1.00 96.06 127 TYR A C 1
ATOM 1053 O O . TYR A 1 127 ? 10.373 4.909 -2.782 1.00 96.06 127 TYR A O 1
ATOM 1061 N N . ASN A 1 128 ? 9.286 5.140 -4.738 1.00 95.38 128 ASN A N 1
ATOM 1062 C CA . ASN A 1 128 ? 10.365 5.710 -5.539 1.00 95.38 128 ASN A CA 1
ATOM 1063 C C . ASN A 1 128 ? 11.586 4.780 -5.662 1.00 95.38 128 ASN A C 1
ATOM 1065 O O . ASN A 1 128 ? 12.728 5.186 -5.439 1.00 95.38 128 ASN A O 1
ATOM 1069 N N . SER A 1 129 ? 11.353 3.506 -5.992 1.00 94.88 129 SER A N 1
ATOM 1070 C CA . SER A 1 129 ? 12.436 2.560 -6.274 1.00 94.88 129 SER A CA 1
ATOM 1071 C C . SER A 1 129 ? 12.011 1.486 -7.269 1.00 94.88 129 SER A C 1
ATOM 1073 O O . SER A 1 129 ? 11.095 0.705 -7.003 1.00 94.88 129 SER A O 1
ATOM 1075 N N . PHE A 1 130 ? 12.760 1.405 -8.369 1.00 94.69 130 PHE A N 1
ATOM 1076 C CA . PHE A 1 130 ? 12.696 0.351 -9.388 1.00 94.69 130 PHE A CA 1
ATOM 1077 C C . PHE A 1 130 ? 14.022 -0.417 -9.492 1.00 94.69 130 PHE A C 1
ATOM 1079 O O . PHE A 1 130 ? 14.331 -0.994 -10.530 1.00 94.69 130 PHE A O 1
ATOM 1086 N N . ASN A 1 131 ? 14.819 -0.400 -8.418 1.00 92.94 131 ASN A N 1
ATOM 1087 C CA . ASN A 1 131 ? 16.080 -1.136 -8.350 1.00 92.94 131 ASN A CA 1
ATOM 1088 C C . ASN A 1 131 ? 15.852 -2.638 -8.566 1.00 92.94 131 ASN A C 1
ATOM 1090 O O . ASN A 1 131 ? 14.772 -3.158 -8.264 1.00 92.94 131 ASN A O 1
ATOM 1094 N N . ASP A 1 132 ? 16.899 -3.334 -9.012 1.00 90.69 132 ASP A N 1
ATOM 1095 C CA . ASP A 1 132 ? 16.865 -4.787 -9.153 1.00 90.69 132 ASP A CA 1
ATOM 1096 C C . ASP A 1 132 ? 16.443 -5.460 -7.846 1.00 90.69 132 ASP A C 1
ATOM 1098 O O . ASP A 1 132 ? 16.948 -5.157 -6.764 1.00 90.69 132 ASP A O 1
ATOM 1102 N N . ILE A 1 133 ? 15.504 -6.401 -7.949 1.00 92.94 133 ILE A N 1
ATOM 1103 C CA . ILE A 1 133 ? 14.870 -7.010 -6.774 1.00 92.94 133 ILE A CA 1
ATOM 1104 C C . ILE A 1 133 ? 15.871 -7.746 -5.874 1.00 92.94 133 ILE A C 1
ATOM 1106 O O . ILE A 1 133 ? 15.665 -7.833 -4.668 1.00 92.94 133 ILE A O 1
ATOM 1110 N N . ASP A 1 134 ? 16.976 -8.234 -6.439 1.00 91.75 134 ASP A N 1
ATOM 1111 C CA . ASP A 1 134 ? 17.995 -8.978 -5.696 1.00 91.75 134 ASP A CA 1
ATOM 1112 C C . ASP A 1 134 ? 18.787 -8.087 -4.726 1.00 91.75 134 ASP A C 1
ATOM 1114 O O . ASP A 1 134 ? 19.287 -8.582 -3.720 1.00 91.75 134 ASP A O 1
ATOM 1118 N N . ILE A 1 135 ? 18.882 -6.779 -4.998 1.00 92.81 135 ILE A N 1
ATOM 1119 C CA . ILE A 1 135 ? 19.635 -5.820 -4.168 1.00 92.81 135 ILE A CA 1
ATOM 1120 C C . ILE A 1 135 ? 18.735 -4.987 -3.248 1.00 92.81 135 ILE A C 1
ATOM 1122 O O . ILE A 1 135 ? 19.215 -4.148 -2.485 1.00 92.81 135 ILE A O 1
ATOM 1126 N N . ARG A 1 136 ? 17.416 -5.178 -3.330 1.00 93.44 136 ARG A N 1
ATOM 1127 C CA . ARG A 1 136 ? 16.442 -4.434 -2.532 1.00 93.44 136 ARG A CA 1
ATOM 1128 C C . ARG A 1 136 ? 16.299 -5.022 -1.136 1.00 93.44 136 ARG A C 1
ATOM 1130 O O . ARG A 1 136 ? 16.107 -6.221 -0.971 1.00 93.44 136 ARG A O 1
ATOM 1137 N N . VAL A 1 137 ? 16.287 -4.144 -0.136 1.00 94.19 137 VAL A N 1
ATOM 1138 C CA . VAL A 1 137 ? 16.092 -4.525 1.273 1.00 94.19 137 VAL A CA 1
ATOM 1139 C C . VAL A 1 137 ? 14.663 -5.023 1.534 1.00 94.19 137 VAL A C 1
ATOM 1141 O O . VAL A 1 137 ? 14.448 -5.869 2.393 1.00 94.19 137 VAL A O 1
ATOM 1144 N N . ASP A 1 138 ? 13.682 -4.531 0.774 1.00 95.62 138 ASP A N 1
ATOM 1145 C CA . ASP A 1 138 ? 12.264 -4.884 0.895 1.00 95.62 138 ASP A CA 1
ATOM 1146 C C . ASP A 1 138 ? 11.829 -6.033 -0.035 1.00 95.62 138 ASP A C 1
ATOM 1148 O O . ASP A 1 138 ? 10.632 -6.246 -0.235 1.00 95.62 138 ASP A O 1
ATOM 1152 N N . ASN A 1 139 ? 12.775 -6.791 -0.607 1.00 95.31 139 ASN A N 1
ATOM 1153 C CA . ASN A 1 139 ? 12.483 -7.849 -1.580 1.00 95.31 139 ASN A CA 1
ATOM 1154 C C . ASN A 1 139 ? 11.544 -8.940 -1.035 1.00 95.31 139 ASN A C 1
ATOM 1156 O O . ASN A 1 139 ? 10.626 -9.364 -1.738 1.00 95.31 139 ASN A O 1
ATOM 1160 N N . GLY A 1 140 ? 11.712 -9.337 0.229 1.00 96.25 140 GLY A N 1
ATOM 1161 C CA . GLY A 1 140 ? 10.850 -10.301 0.907 1.00 96.25 140 GLY A CA 1
ATOM 1162 C C . GLY A 1 140 ? 9.416 -9.793 1.030 1.00 96.25 140 GLY A C 1
ATOM 1163 O O . GLY A 1 140 ? 8.478 -10.520 0.712 1.00 96.25 140 GLY A O 1
ATOM 1164 N N . SER A 1 141 ? 9.238 -8.523 1.399 1.00 97.12 141 SER A N 1
ATOM 1165 C CA . SER A 1 141 ? 7.915 -7.906 1.509 1.00 97.12 141 SER A CA 1
ATOM 1166 C C . SER A 1 141 ? 7.236 -7.732 0.147 1.00 97.12 141 SER A C 1
ATOM 1168 O O . SER A 1 141 ? 6.029 -7.943 0.029 1.00 97.12 141 SER A O 1
ATOM 1170 N N . ILE A 1 142 ? 7.995 -7.398 -0.903 1.00 97.38 142 ILE A N 1
ATOM 1171 C CA . ILE A 1 142 ? 7.484 -7.343 -2.284 1.00 97.38 142 ILE A CA 1
ATOM 1172 C C . ILE A 1 142 ? 7.033 -8.731 -2.742 1.00 97.38 142 ILE A C 1
ATOM 1174 O O . ILE A 1 142 ? 5.956 -8.866 -3.323 1.00 97.38 142 ILE A O 1
ATOM 1178 N N . PHE A 1 143 ? 7.827 -9.765 -2.460 1.00 97.25 143 PHE A N 1
ATOM 1179 C CA . PHE A 1 143 ? 7.471 -11.140 -2.791 1.00 97.25 143 PHE A CA 1
ATOM 1180 C C . PHE A 1 143 ? 6.227 -11.611 -2.023 1.00 97.25 143 PHE A C 1
ATOM 1182 O O . PHE A 1 143 ? 5.330 -12.200 -2.622 1.00 97.25 143 PHE A O 1
ATOM 1189 N N . GLU A 1 144 ? 6.109 -11.292 -0.730 1.00 97.12 144 GLU A N 1
ATOM 1190 C CA . GLU A 1 144 ? 4.893 -11.561 0.052 1.00 97.12 144 GLU A CA 1
ATOM 1191 C C . GLU A 1 144 ? 3.668 -10.869 -0.570 1.00 97.12 144 GLU A C 1
ATOM 1193 O O . GLU A 1 144 ? 2.616 -11.491 -0.732 1.00 97.12 144 GLU A O 1
ATOM 1198 N N . ASN A 1 145 ? 3.806 -9.606 -0.988 1.00 97.38 145 ASN A N 1
ATOM 1199 C CA . ASN A 1 145 ? 2.738 -8.880 -1.673 1.00 97.38 145 ASN A CA 1
ATOM 1200 C C . ASN A 1 145 ? 2.378 -9.516 -3.022 1.00 97.38 145 ASN A C 1
ATOM 1202 O O . ASN A 1 145 ? 1.204 -9.579 -3.372 1.00 97.38 145 ASN A O 1
ATOM 1206 N N . PHE A 1 146 ? 3.358 -10.005 -3.781 1.00 96.88 146 PHE A N 1
ATOM 1207 C CA . PHE A 1 146 ? 3.107 -10.757 -5.009 1.00 96.88 146 PHE A CA 1
ATOM 1208 C C . PHE A 1 146 ? 2.279 -12.015 -4.739 1.00 96.88 146 PHE A C 1
ATOM 1210 O O . PHE A 1 146 ? 1.248 -12.208 -5.379 1.00 96.88 146 PHE A O 1
ATOM 1217 N N . VAL A 1 147 ? 2.669 -12.822 -3.749 1.00 96.12 147 VAL A N 1
ATOM 1218 C CA . VAL A 1 147 ? 1.916 -14.023 -3.359 1.00 96.12 147 VAL A CA 1
ATOM 1219 C C . VAL A 1 147 ? 0.483 -13.662 -2.969 1.00 96.12 147 VAL A C 1
ATOM 1221 O O . VAL A 1 147 ? -0.457 -14.333 -3.388 1.00 96.12 147 VAL A O 1
ATOM 1224 N N . PHE A 1 148 ? 0.294 -12.574 -2.221 1.00 95.62 148 PHE A N 1
ATOM 1225 C CA . PHE A 1 148 ? -1.033 -12.070 -1.885 1.00 95.62 148 PHE A CA 1
ATOM 1226 C C . PHE A 1 148 ? -1.880 -11.743 -3.131 1.00 95.62 148 PHE A C 1
ATOM 1228 O O . PHE A 1 148 ? -3.045 -12.143 -3.199 1.00 95.62 148 PHE A O 1
ATOM 1235 N N . LEU A 1 149 ? -1.307 -11.073 -4.136 1.00 94.69 149 LEU A N 1
ATOM 1236 C CA . LEU A 1 149 ? -2.005 -10.770 -5.392 1.00 94.69 149 LEU A CA 1
ATOM 1237 C C . LEU A 1 149 ? -2.388 -12.036 -6.163 1.00 94.69 149 LEU A C 1
ATOM 1239 O O . LEU A 1 149 ? -3.501 -12.122 -6.680 1.00 94.69 149 LEU A O 1
ATOM 1243 N N . GLU A 1 150 ? -1.503 -13.031 -6.222 1.00 94.12 150 GLU A N 1
ATOM 1244 C CA . GLU A 1 150 ? -1.814 -14.311 -6.867 1.00 94.12 150 GLU A CA 1
ATOM 1245 C C . GLU A 1 150 ? -2.931 -15.062 -6.128 1.00 94.12 150 GLU A C 1
ATOM 1247 O O . GLU A 1 150 ? -3.852 -15.585 -6.758 1.00 94.12 150 GLU A O 1
ATOM 1252 N N . LEU A 1 151 ? -2.933 -15.041 -4.791 1.00 93.50 151 LEU A N 1
ATOM 1253 C CA . LEU A 1 151 ? -4.023 -15.614 -3.996 1.00 93.50 151 LEU A CA 1
ATOM 1254 C C . LEU A 1 151 ? -5.362 -14.918 -4.265 1.00 93.50 151 LEU A C 1
ATOM 1256 O O . LEU A 1 151 ? -6.384 -15.597 -4.369 1.00 93.50 151 LEU A O 1
ATOM 1260 N N . LEU A 1 152 ? -5.375 -13.590 -4.420 1.00 91.69 152 LEU A N 1
ATOM 1261 C CA . LEU A 1 152 ? -6.591 -12.857 -4.787 1.00 91.69 152 LEU A CA 1
ATOM 1262 C C . LEU A 1 152 ? -7.148 -13.306 -6.144 1.00 91.69 152 LEU A C 1
ATOM 1264 O O . LEU A 1 152 ? -8.361 -13.502 -6.259 1.00 91.69 152 LEU A O 1
ATOM 1268 N N . LYS A 1 153 ? -6.280 -13.507 -7.145 1.00 90.12 153 LYS A N 1
ATOM 1269 C CA . LYS A 1 153 ? -6.674 -13.987 -8.482 1.00 90.12 153 LYS A CA 1
ATOM 1270 C C . LYS A 1 153 ? -7.299 -15.381 -8.418 1.00 90.12 153 LYS A C 1
ATOM 1272 O O . LYS A 1 153 ? -8.320 -15.623 -9.055 1.00 90.12 153 LYS A O 1
ATOM 1277 N N . VAL A 1 154 ? -6.714 -16.283 -7.626 1.00 89.75 154 VAL A N 1
ATOM 1278 C CA . VAL A 1 154 ? -7.184 -17.673 -7.497 1.00 89.75 154 VAL A CA 1
ATOM 1279 C C . VAL A 1 154 ? -8.497 -17.761 -6.718 1.00 89.75 154 VAL A C 1
ATOM 1281 O O . VAL A 1 154 ? -9.419 -18.458 -7.135 1.00 89.75 154 VAL A O 1
ATOM 1284 N N . LEU A 1 155 ? -8.599 -17.064 -5.584 1.00 86.56 155 LEU A N 1
ATOM 1285 C CA . LEU A 1 155 ? -9.743 -17.191 -4.676 1.00 86.56 155 LEU A CA 1
ATOM 1286 C C . LEU A 1 155 ? -10.976 -16.411 -5.144 1.00 86.56 155 LEU A C 1
ATOM 1288 O O . LEU A 1 155 ? -12.079 -16.698 -4.680 1.00 86.56 155 LEU A O 1
ATOM 1292 N N . GLN A 1 156 ? -10.799 -15.407 -6.013 1.00 73.56 156 GLN A N 1
ATOM 1293 C CA . GLN A 1 156 ? -11.853 -14.530 -6.556 1.00 73.56 156 GLN A CA 1
ATOM 1294 C C . GLN A 1 156 ? -12.705 -13.804 -5.487 1.00 73.56 156 GLN A C 1
ATOM 1296 O O . GLN A 1 156 ? -13.673 -13.116 -5.809 1.00 73.56 156 GLN A O 1
ATOM 1301 N N . LYS A 1 157 ? -12.354 -13.933 -4.198 1.00 72.44 157 LYS A N 1
ATOM 1302 C CA . LYS A 1 157 ? -13.027 -13.325 -3.044 1.00 72.44 157 LYS A CA 1
ATOM 1303 C C . LYS A 1 157 ? -11.979 -12.755 -2.080 1.00 72.44 157 LYS A C 1
ATOM 1305 O O . LYS A 1 157 ? -11.368 -13.509 -1.330 1.00 72.44 157 LYS A O 1
ATOM 1310 N N . PRO A 1 158 ? -11.787 -11.426 -2.025 1.00 61.81 158 PRO A N 1
ATOM 1311 C CA . PRO A 1 158 ? -10.752 -10.819 -1.184 1.00 61.81 158 PRO A CA 1
ATOM 1312 C C . PRO A 1 158 ? -10.951 -11.068 0.313 1.00 61.81 158 PRO A C 1
ATOM 1314 O O . PRO A 1 158 ? -9.989 -11.211 1.062 1.00 61.81 158 PRO A O 1
ATOM 1317 N N . ASN A 1 159 ? -12.209 -11.144 0.752 1.00 66.56 159 ASN A N 1
ATOM 1318 C CA . ASN A 1 159 ? -12.569 -11.225 2.169 1.00 66.56 159 ASN A CA 1
ATOM 1319 C C . ASN A 1 159 ? -12.359 -12.622 2.783 1.00 66.56 159 ASN A C 1
ATOM 1321 O O . ASN A 1 159 ? -12.711 -12.830 3.940 1.00 66.56 159 ASN A O 1
ATOM 1325 N N . THR A 1 160 ? -11.808 -13.582 2.034 1.00 78.25 160 THR A N 1
ATOM 1326 C CA . THR A 1 160 ? -11.444 -14.907 2.559 1.00 78.25 160 THR A CA 1
ATOM 1327 C C . THR A 1 160 ? -9.968 -15.015 2.932 1.00 78.25 160 THR A C 1
ATOM 1329 O O . THR A 1 160 ? -9.576 -16.002 3.549 1.00 78.25 160 THR A O 1
ATOM 1332 N N . ILE A 1 161 ? -9.141 -14.030 2.565 1.00 86.56 161 ILE A N 1
ATOM 1333 C CA . ILE A 1 161 ? -7.713 -14.032 2.891 1.00 86.56 161 ILE A CA 1
ATOM 1334 C C . ILE A 1 161 ? -7.517 -13.400 4.267 1.00 86.56 161 ILE A C 1
ATOM 1336 O O . ILE A 1 161 ? -7.787 -12.218 4.476 1.00 86.56 161 ILE A O 1
ATOM 1340 N N . GLN A 1 162 ? -7.009 -14.198 5.198 1.00 89.38 162 GLN A N 1
ATOM 1341 C CA . GLN A 1 162 ? -6.638 -13.779 6.545 1.00 89.38 162 GLN A CA 1
ATOM 1342 C C . GLN A 1 162 ? -5.199 -14.206 6.826 1.00 89.38 162 GLN A C 1
ATOM 1344 O O . GLN A 1 162 ? -4.738 -15.225 6.311 1.00 89.38 162 GLN A O 1
ATOM 1349 N N . TYR A 1 163 ? -4.486 -13.459 7.671 1.00 90.12 163 TYR A N 1
ATOM 1350 C CA . TYR A 1 163 ? -3.124 -13.836 8.060 1.00 90.12 163 TYR A CA 1
ATOM 1351 C C . TYR A 1 163 ? -3.102 -14.578 9.396 1.00 90.12 163 TYR A C 1
ATOM 1353 O O . TYR A 1 163 ? -3.826 -14.241 10.336 1.00 90.12 163 TYR A O 1
ATOM 1361 N N . TYR A 1 164 ? -2.237 -15.582 9.516 1.00 87.19 164 TYR A N 1
ATOM 1362 C CA . TYR A 1 164 ? -2.021 -16.256 10.790 1.00 87.19 164 TYR A CA 1
ATOM 1363 C C . TYR A 1 164 ? -1.065 -15.444 11.670 1.00 87.19 164 TYR A C 1
ATOM 1365 O O . TYR A 1 164 ? -0.003 -15.014 11.223 1.00 87.19 164 TYR A O 1
ATOM 1373 N N . ARG A 1 165 ? -1.426 -15.244 12.943 1.00 80.00 165 ARG A N 1
ATOM 1374 C CA . ARG A 1 165 ? -0.580 -14.558 13.928 1.00 80.00 165 ARG A CA 1
ATOM 1375 C C . ARG A 1 165 ? -0.177 -15.532 15.025 1.00 80.00 165 ARG A C 1
ATOM 1377 O O . ARG A 1 165 ? -1.029 -15.981 15.794 1.00 80.00 165 ARG A O 1
ATOM 1384 N N . THR A 1 166 ? 1.118 -15.818 15.133 1.00 72.81 166 THR A N 1
ATOM 1385 C CA . THR A 1 166 ? 1.645 -16.634 16.228 1.00 72.81 166 THR A CA 1
ATOM 1386 C C . THR A 1 166 ? 1.463 -15.898 17.556 1.00 72.81 166 THR A C 1
ATOM 1388 O O . THR A 1 166 ? 1.709 -14.695 17.687 1.00 72.81 166 THR A O 1
ATOM 1391 N N . LYS A 1 167 ? 1.004 -16.621 18.579 1.00 60.56 167 LYS A N 1
ATOM 1392 C CA . LYS A 1 167 ? 1.096 -16.149 19.961 1.00 60.56 167 LYS A CA 1
ATOM 1393 C C . LYS A 1 167 ? 2.508 -16.467 20.436 1.00 60.56 167 LYS A C 1
ATOM 1395 O O . LYS A 1 167 ? 2.730 -17.550 20.967 1.00 60.56 167 LYS A O 1
ATOM 1400 N N . HIS A 1 168 ? 3.464 -15.561 20.252 1.00 48.09 168 HIS A N 1
ATOM 1401 C CA . HIS A 1 168 ? 4.718 -15.690 20.990 1.00 48.09 168 HIS A CA 1
ATOM 1402 C C . HIS A 1 168 ? 4.421 -15.468 22.476 1.00 48.09 168 HIS A C 1
ATOM 1404 O O . HIS A 1 168 ? 4.332 -14.341 22.958 1.00 48.09 168 HIS A O 1
ATOM 1410 N N . LYS A 1 169 ? 4.217 -16.570 23.204 1.00 41.78 169 LYS A N 1
ATOM 1411 C CA . LYS A 1 169 ? 4.345 -16.604 24.657 1.00 41.78 169 LYS A CA 1
ATOM 1412 C C . LYS A 1 169 ? 5.836 -16.375 24.911 1.00 41.78 169 LYS A C 1
ATOM 1414 O O . LYS A 1 169 ? 6.642 -17.256 24.629 1.00 41.78 169 LYS A O 1
ATOM 1419 N N . ARG A 1 170 ? 6.220 -15.173 25.348 1.00 39.59 170 ARG A N 1
ATOM 1420 C CA . ARG A 1 170 ? 7.551 -14.956 25.929 1.00 39.59 170 ARG A CA 1
ATOM 1421 C C . ARG A 1 170 ? 7.674 -15.966 27.071 1.00 39.59 170 ARG A C 1
ATOM 1423 O O . ARG A 1 170 ? 6.898 -15.898 28.019 1.00 39.59 170 ARG A O 1
ATOM 1430 N N . TRP A 1 171 ? 8.566 -16.941 26.931 1.00 40.34 171 TRP A N 1
ATOM 1431 C CA . TRP A 1 171 ? 8.969 -17.800 28.036 1.00 40.34 171 TRP A CA 1
ATOM 1432 C C . TRP A 1 171 ? 9.698 -16.895 29.030 1.00 40.34 171 TRP A C 1
ATOM 1434 O O . TRP A 1 171 ? 10.851 -16.532 28.819 1.00 40.34 171 TRP A O 1
ATOM 1444 N N . SER A 1 172 ? 8.996 -16.436 30.062 1.00 39.97 172 SER A N 1
ATOM 1445 C CA . SER A 1 172 ? 9.622 -15.886 31.259 1.00 39.97 172 SER A CA 1
ATOM 1446 C C . SER A 1 172 ? 10.184 -17.076 32.030 1.00 39.97 172 SER A C 1
ATOM 1448 O O . SER A 1 172 ? 9.432 -17.788 32.696 1.00 39.97 172 SER A O 1
ATOM 1450 N N . GLY A 1 173 ? 11.472 -17.352 31.836 1.00 52.09 173 GLY A N 1
ATOM 1451 C CA . GLY A 1 173 ? 12.200 -18.285 32.686 1.00 52.09 173 GLY A CA 1
ATOM 1452 C C . GLY A 1 173 ? 12.334 -17.655 34.065 1.00 52.09 173 GLY A C 1
ATOM 1453 O O . GLY A 1 173 ? 12.860 -16.547 34.164 1.00 52.09 173 GLY A O 1
ATOM 1454 N N . ASN A 1 174 ? 11.785 -18.338 35.068 1.00 43.47 174 ASN A N 1
ATOM 1455 C CA . ASN A 1 174 ? 12.215 -18.210 36.458 1.00 43.47 174 ASN A CA 1
ATOM 1456 C C . ASN A 1 174 ? 13.521 -18.980 36.645 1.00 43.47 174 ASN A C 1
ATOM 1458 O O . ASN A 1 174 ? 13.675 -20.012 35.948 1.00 43.47 174 ASN A O 1
#